Protein AF-S2S1C5-F1 (afdb_monomer_lite)

Structure (mmCIF, N/CA/C/O backbone):
data_AF-S2S1C5-F1
#
_entry.id   AF-S2S1C5-F1
#
loop_
_atom_site.group_PDB
_atom_site.id
_atom_site.type_symbol
_atom_site.label_atom_id
_atom_site.label_alt_id
_atom_site.label_comp_id
_atom_site.label_asym_id
_atom_site.label_entity_id
_atom_site.label_seq_id
_atom_site.pdbx_PDB_ins_code
_atom_site.Cartn_x
_atom_site.Cartn_y
_atom_site.Cartn_z
_atom_site.occupancy
_atom_site.B_iso_or_equiv
_atom_site.auth_seq_id
_atom_site.auth_comp_id
_atom_site.auth_asym_id
_atom_site.auth_atom_id
_atom_site.pdbx_PDB_model_num
ATOM 1 N N . MET A 1 1 ? 11.658 -5.229 -7.260 1.00 61.75 1 MET A N 1
ATOM 2 C CA . MET A 1 1 ? 12.142 -6.193 -6.240 1.00 61.75 1 MET A CA 1
ATOM 3 C C . MET A 1 1 ? 11.160 -6.223 -5.077 1.00 61.75 1 MET A C 1
ATOM 5 O O . MET A 1 1 ? 10.780 -5.138 -4.648 1.00 61.75 1 MET A O 1
ATOM 9 N N . PRO A 1 2 ? 10.712 -7.400 -4.605 1.00 74.88 2 PRO A N 1
ATOM 10 C CA . PRO A 1 2 ? 9.855 -7.496 -3.426 1.00 74.88 2 PRO A CA 1
ATOM 11 C C . PRO A 1 2 ? 10.667 -7.215 -2.151 1.00 74.88 2 PRO A C 1
ATOM 13 O O . PRO A 1 2 ? 11.718 -7.815 -1.938 1.00 74.88 2 PRO A O 1
ATOM 16 N N . ALA A 1 3 ? 10.191 -6.284 -1.326 1.00 84.25 3 ALA A N 1
ATOM 17 C CA . ALA A 1 3 ? 10.807 -5.883 -0.061 1.00 84.25 3 ALA A CA 1
ATOM 18 C C . ALA A 1 3 ? 9.727 -5.630 1.007 1.00 84.25 3 ALA A C 1
ATOM 20 O O . ALA A 1 3 ? 8.534 -5.639 0.707 1.00 84.25 3 ALA A O 1
ATOM 21 N N . VAL A 1 4 ? 10.137 -5.331 2.245 1.00 88.38 4 VAL A N 1
ATOM 22 C CA . VAL A 1 4 ? 9.222 -5.035 3.371 1.00 88.38 4 VAL A CA 1
ATOM 23 C C . VAL A 1 4 ? 8.255 -3.872 3.106 1.00 88.38 4 VAL A C 1
ATOM 25 O O . VAL A 1 4 ? 7.204 -3.802 3.726 1.00 88.38 4 VAL A O 1
ATOM 28 N N . THR A 1 5 ? 8.580 -2.983 2.160 1.00 84.88 5 THR A N 1
ATOM 29 C CA . THR A 1 5 ? 7.733 -1.842 1.744 1.00 84.88 5 THR A CA 1
ATOM 30 C C . THR A 1 5 ? 7.030 -2.072 0.399 1.00 84.88 5 THR A C 1
ATOM 32 O O . THR A 1 5 ? 6.607 -1.122 -0.252 1.00 84.88 5 THR A O 1
ATOM 35 N N . GLY A 1 6 ? 6.920 -3.328 -0.044 1.00 85.69 6 GLY A N 1
ATOM 36 C CA . GLY A 1 6 ? 6.317 -3.694 -1.324 1.00 85.69 6 GLY A CA 1
ATOM 37 C C . GLY A 1 6 ? 7.303 -3.675 -2.494 1.00 85.69 6 GLY A C 1
ATOM 38 O O . GLY A 1 6 ? 8.524 -3.680 -2.318 1.00 85.69 6 GLY A O 1
ATOM 39 N N . THR A 1 7 ? 6.762 -3.709 -3.712 1.00 91.12 7 THR A N 1
ATOM 40 C CA . THR A 1 7 ? 7.554 -3.709 -4.947 1.00 91.12 7 THR A CA 1
ATOM 41 C C . THR A 1 7 ? 7.979 -2.292 -5.302 1.00 91.12 7 THR A C 1
ATOM 43 O O . THR A 1 7 ? 7.134 -1.424 -5.475 1.00 91.12 7 THR A O 1
ATOM 46 N N . THR A 1 8 ? 9.283 -2.069 -5.461 1.00 89.88 8 THR A N 1
ATOM 47 C CA . THR A 1 8 ? 9.817 -0.815 -6.017 1.00 89.88 8 THR A CA 1
ATOM 48 C C . THR A 1 8 ? 9.968 -0.909 -7.536 1.00 89.88 8 THR A C 1
ATOM 50 O O . THR A 1 8 ? 10.530 -1.900 -8.025 1.00 89.88 8 THR A O 1
ATOM 53 N N . THR A 1 9 ? 9.491 0.110 -8.253 1.00 92.31 9 THR A N 1
ATOM 54 C CA . THR A 1 9 ? 9.755 0.381 -9.680 1.00 92.31 9 THR A CA 1
ATOM 55 C C . THR A 1 9 ? 10.637 1.623 -9.819 1.00 9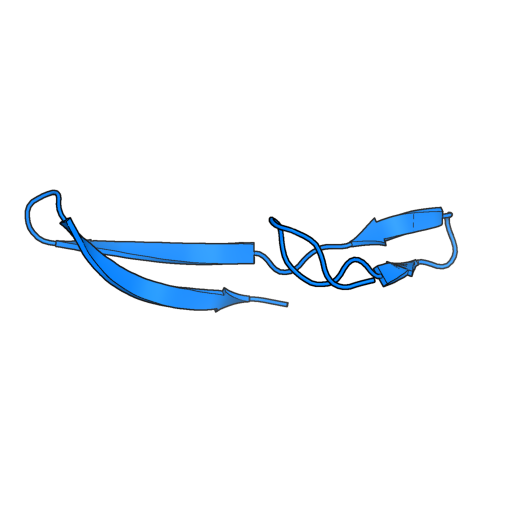2.31 9 THR A C 1
ATOM 57 O O . THR A 1 9 ? 10.736 2.404 -8.880 1.00 92.31 9 THR A O 1
ATOM 60 N N . ILE A 1 10 ? 11.338 1.773 -10.945 1.00 92.94 10 ILE A N 1
ATOM 61 C CA . ILE A 1 10 ? 12.216 2.920 -11.217 1.00 92.94 10 ILE A CA 1
ATOM 62 C C . ILE A 1 10 ? 11.716 3.603 -12.490 1.00 92.94 10 ILE A C 1
ATOM 64 O O . ILE A 1 10 ? 11.542 2.920 -13.503 1.00 92.94 10 ILE A O 1
ATOM 68 N N . ASP A 1 11 ? 11.472 4.911 -12.429 1.00 93.31 11 ASP A N 1
ATOM 69 C CA . ASP A 1 11 ? 11.045 5.704 -13.586 1.00 93.31 11 ASP A CA 1
ATOM 70 C C . ASP A 1 11 ? 12.221 6.048 -14.533 1.00 93.31 11 ASP A C 1
ATOM 72 O O . ASP A 1 11 ? 13.381 5.694 -14.295 1.00 93.31 11 ASP A O 1
ATOM 76 N N . SER A 1 12 ? 11.939 6.767 -15.625 1.00 96.69 12 SER A N 1
ATO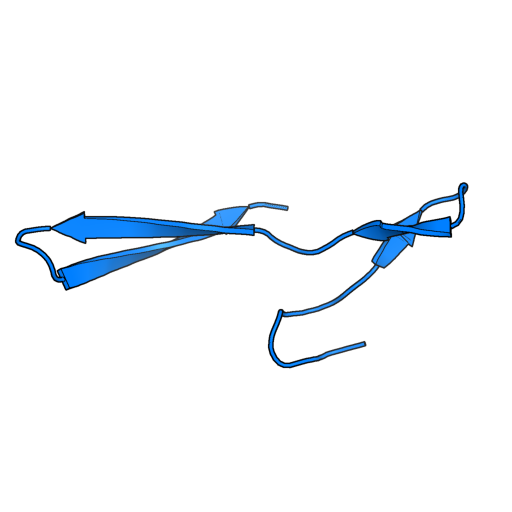M 77 C CA . SER A 1 12 ? 12.956 7.188 -16.604 1.00 96.69 12 SER A CA 1
ATOM 78 C C . SER A 1 12 ? 13.995 8.176 -16.061 1.00 96.69 12 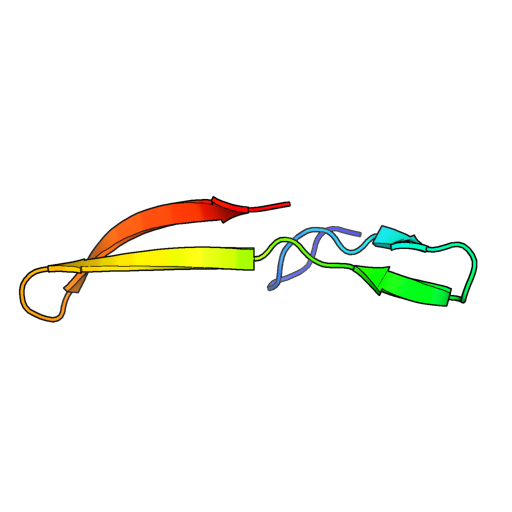SER A C 1
ATOM 80 O O . SER A 1 12 ? 15.024 8.380 -16.700 1.00 96.69 12 SER A O 1
ATOM 82 N N . HIS A 1 13 ? 13.730 8.804 -14.916 1.00 97.25 13 HIS A N 1
ATOM 83 C CA . HIS A 1 13 ? 14.620 9.752 -14.245 1.00 97.25 13 HIS A CA 1
ATOM 84 C C . HIS A 1 13 ? 15.368 9.109 -13.070 1.00 97.25 13 HIS A C 1
ATOM 86 O O . HIS A 1 13 ? 16.024 9.812 -12.304 1.00 97.25 13 HIS A O 1
ATOM 92 N N . HIS A 1 14 ? 15.289 7.784 -12.930 1.00 93.00 14 HIS A N 1
ATOM 93 C CA . HIS A 1 14 ? 15.852 7.027 -11.816 1.00 93.00 14 HIS A CA 1
ATOM 94 C C . HIS A 1 14 ? 15.213 7.323 -10.449 1.00 93.00 14 HIS A C 1
ATOM 96 O O . HIS A 1 14 ? 15.827 7.062 -9.411 1.00 93.00 14 HIS A O 1
ATOM 102 N N . ASN A 1 15 ? 13.967 7.797 -10.426 1.00 94.56 15 ASN A N 1
ATOM 103 C CA . ASN A 1 15 ? 13.204 7.945 -9.194 1.00 94.56 15 ASN A CA 1
ATOM 104 C C . ASN A 1 15 ? 12.577 6.602 -8.790 1.00 94.56 15 ASN A C 1
ATOM 106 O O . ASN A 1 15 ? 11.922 5.952 -9.611 1.00 94.56 15 ASN A O 1
ATOM 110 N N . PRO A 1 16 ? 12.744 6.168 -7.528 1.00 90.62 16 PRO A N 1
ATOM 111 C CA . PRO A 1 16 ? 12.066 4.990 -7.020 1.00 90.62 16 PRO A CA 1
ATOM 112 C C . PRO A 1 16 ? 10.594 5.277 -6.710 1.00 90.62 16 PRO A C 1
ATOM 114 O O . PRO A 1 16 ? 10.268 6.137 -5.895 1.00 90.62 16 PRO A O 1
ATOM 117 N N . GLU A 1 17 ? 9.714 4.476 -7.293 1.00 91.50 17 GLU A N 1
ATOM 118 C CA . GLU A 1 17 ? 8.276 4.475 -7.047 1.00 91.50 17 GLU A CA 1
ATOM 119 C C . GLU A 1 17 ? 7.887 3.263 -6.198 1.00 91.50 17 GLU A C 1
ATOM 121 O O . GLU A 1 17 ? 8.403 2.152 -6.378 1.00 91.50 17 GLU A O 1
ATOM 126 N N . LYS A 1 18 ? 6.968 3.469 -5.252 1.00 89.75 18 LYS A N 1
ATOM 127 C CA . LYS A 1 18 ? 6.459 2.422 -4.362 1.00 89.75 18 LYS A CA 1
ATOM 128 C C . LYS A 1 18 ? 4.947 2.553 -4.197 1.00 89.75 18 LYS A C 1
ATOM 130 O O . LYS A 1 18 ? 4.451 3.677 -4.149 1.00 89.75 18 LYS A O 1
ATOM 135 N N . PRO A 1 19 ? 4.224 1.432 -4.047 1.00 87.88 19 PRO A N 1
ATOM 136 C CA . PRO A 1 19 ? 2.806 1.473 -3.727 1.00 87.88 19 PRO A CA 1
ATOM 137 C C . PRO A 1 19 ? 2.582 2.113 -2.353 1.00 87.88 19 PRO A C 1
ATOM 139 O O . PRO A 1 19 ? 3.332 1.855 -1.407 1.00 87.88 19 PRO A O 1
ATOM 142 N N . LEU A 1 20 ? 1.524 2.909 -2.233 1.00 90.06 20 LEU A N 1
ATOM 143 C CA . LEU A 1 20 ? 1.090 3.495 -0.969 1.00 90.06 20 LEU A CA 1
ATOM 144 C C . LEU A 1 20 ? -0.022 2.644 -0.357 1.00 90.06 20 LEU A C 1
ATOM 146 O O . LEU A 1 20 ? -0.972 2.256 -1.037 1.00 90.06 20 LEU A O 1
ATOM 150 N N . ALA A 1 21 ? 0.084 2.364 0.940 1.00 89.50 21 ALA A N 1
ATOM 151 C CA . ALA A 1 21 ? -0.988 1.749 1.710 1.00 89.50 21 ALA A CA 1
ATOM 152 C C . ALA A 1 21 ? -1.787 2.842 2.429 1.00 89.50 21 ALA A C 1
ATOM 154 O O . ALA A 1 21 ? -1.221 3.659 3.153 1.00 89.50 21 ALA A O 1
ATOM 155 N N . VAL A 1 22 ? -3.102 2.853 2.227 1.00 91.75 22 VAL A N 1
ATOM 156 C CA . VAL A 1 22 ? -4.040 3.717 2.944 1.00 91.75 22 VAL A CA 1
ATOM 157 C C . VAL A 1 22 ? -4.795 2.864 3.948 1.00 91.75 22 VAL A C 1
ATOM 159 O O . VAL A 1 22 ? -5.501 1.926 3.576 1.00 91.75 22 VAL A O 1
ATOM 162 N N . GLU A 1 23 ? -4.657 3.204 5.223 1.00 93.50 23 GLU A N 1
ATOM 163 C CA . GLU A 1 23 ? -5.271 2.471 6.324 1.00 93.50 23 GLU A CA 1
ATOM 164 C C . GLU A 1 23 ? -6.473 3.242 6.867 1.00 93.50 23 GLU A C 1
ATOM 166 O O . GLU A 1 23 ? -6.370 4.385 7.311 1.00 93.50 23 GLU A O 1
ATOM 171 N N . GLN A 1 2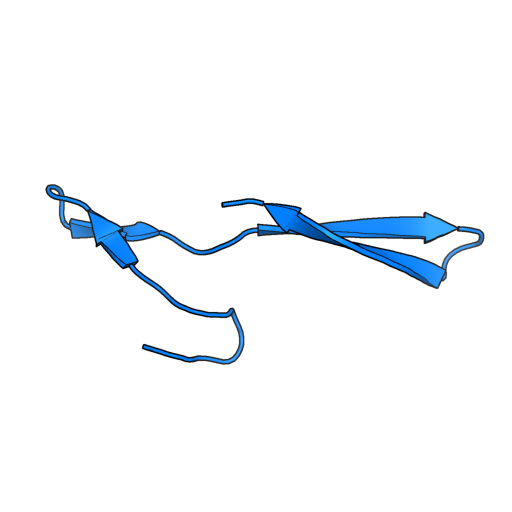4 ? -7.640 2.605 6.844 1.00 94.44 24 GLN A N 1
ATOM 172 C CA . GLN A 1 24 ? -8.837 3.138 7.472 1.00 94.44 24 GLN A CA 1
ATOM 173 C C . GLN A 1 24 ? -8.837 2.745 8.947 1.00 94.44 24 GLN A C 1
ATOM 175 O O . GLN A 1 24 ? -8.997 1.570 9.283 1.00 94.44 24 GLN A O 1
ATOM 180 N N . LEU A 1 25 ? -8.714 3.736 9.826 1.00 96.31 25 LEU A N 1
ATOM 181 C CA . LEU A 1 25 ? -8.832 3.544 11.266 1.00 96.31 25 LEU A CA 1
ATOM 182 C C . LEU A 1 25 ? -10.300 3.607 11.700 1.00 96.31 25 LEU A C 1
ATOM 184 O O . LEU A 1 25 ? -11.064 4.472 11.277 1.00 96.31 25 LEU A O 1
ATOM 188 N N . THR A 1 26 ? -10.715 2.694 12.569 1.00 94.81 26 THR A N 1
ATOM 189 C CA . THR A 1 26 ? -12.011 2.737 13.254 1.00 94.81 26 THR A CA 1
ATOM 190 C C . THR A 1 26 ? -11.777 2.382 14.714 1.00 94.81 26 THR A C 1
ATOM 192 O O . THR A 1 26 ? -11.200 1.343 15.021 1.00 94.81 26 THR A O 1
ATOM 195 N N . GLN A 1 27 ? -12.164 3.283 15.622 1.00 95.25 27 GLN A N 1
ATOM 196 C CA . GLN A 1 27 ? -11.945 3.134 17.069 1.00 95.25 27 GLN A CA 1
ATOM 197 C C . GLN A 1 27 ? -10.476 2.840 17.445 1.00 95.25 27 GLN A C 1
ATOM 199 O O . 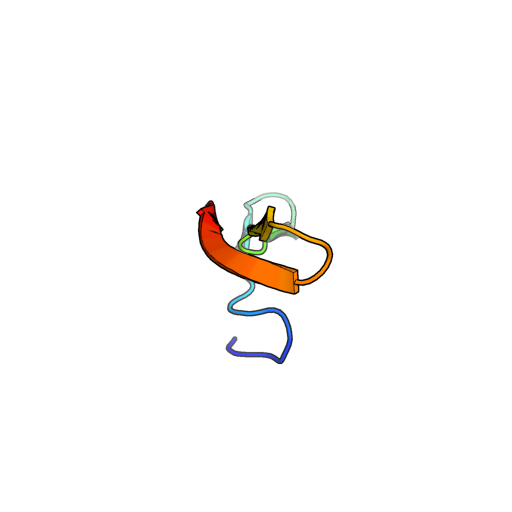GLN A 1 27 ? -10.189 1.994 18.289 1.00 95.25 27 GLN A O 1
ATOM 204 N N . GLY A 1 28 ? -9.532 3.522 16.788 1.00 93.44 28 GLY A N 1
ATOM 205 C CA . GLY A 1 28 ? -8.098 3.394 17.077 1.00 93.44 28 GLY A CA 1
ATOM 206 C C . GLY A 1 28 ? -7.445 2.101 16.578 1.00 93.44 28 GLY A C 1
ATOM 207 O O . GLY A 1 28 ? -6.275 1.871 16.868 1.00 93.44 28 GLY A O 1
ATOM 208 N N . LYS A 1 29 ? -8.167 1.264 15.823 1.00 95.19 29 LYS A N 1
ATOM 209 C CA . LYS A 1 29 ? -7.631 0.061 15.171 1.00 95.19 29 LYS A CA 1
ATOM 210 C C . LYS A 1 29 ? -7.763 0.168 13.658 1.00 95.19 29 LYS A C 1
ATOM 212 O O . LYS A 1 29 ? -8.691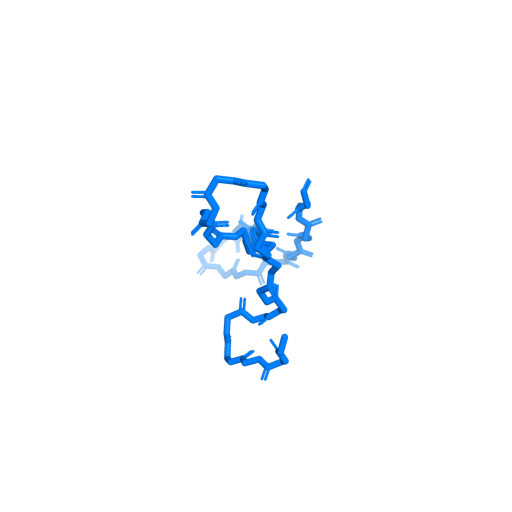 0.801 13.157 1.00 95.19 29 LYS A O 1
ATOM 217 N N . ILE A 1 30 ? -6.856 -0.479 12.934 1.00 93.81 30 ILE A N 1
ATOM 218 C CA . ILE A 1 30 ? -6.942 -0.605 11.478 1.00 93.81 30 ILE A CA 1
ATOM 219 C C . ILE A 1 30 ? -8.126 -1.515 11.148 1.00 93.81 30 ILE A C 1
ATOM 221 O O . ILE A 1 30 ? -8.156 -2.678 11.545 1.00 93.81 30 ILE A O 1
ATOM 225 N N . ALA A 1 31 ? -9.112 -0.969 10.444 1.00 92.62 31 ALA A N 1
ATOM 226 C CA . ALA A 1 31 ? -10.306 -1.686 10.014 1.00 92.62 31 ALA A CA 1
ATOM 227 C C . ALA A 1 31 ? -10.179 -2.198 8.574 1.00 92.62 31 ALA A C 1
ATOM 229 O O . ALA A 1 31 ? -10.686 -3.275 8.263 1.00 92.62 31 ALA A O 1
ATOM 230 N N . LYS A 1 32 ? -9.524 -1.432 7.689 1.00 92.19 32 LYS A N 1
ATOM 231 C CA . LYS A 1 32 ? -9.311 -1.781 6.274 1.00 92.19 32 LYS A CA 1
ATOM 232 C C . LYS A 1 32 ? -8.003 -1.189 5.760 1.00 92.19 32 LYS A C 1
ATOM 234 O O . LYS A 1 32 ? -7.588 -0.133 6.228 1.00 92.19 32 LYS A O 1
ATOM 239 N N . VAL A 1 33 ? -7.402 -1.845 4.771 1.00 91.56 33 VAL A N 1
ATOM 240 C CA . VAL A 1 33 ? -6.192 -1.381 4.080 1.00 91.56 33 VAL A CA 1
ATOM 241 C C . VAL A 1 33 ? -6.452 -1.400 2.579 1.00 91.56 33 VAL A C 1
ATOM 243 O O . VAL A 1 33 ? -6.957 -2.392 2.054 1.00 91.56 33 VAL A O 1
ATOM 246 N N . TYR A 1 34 ? -6.106 -0.312 1.898 1.00 91.88 34 TYR A N 1
ATOM 247 C CA . TYR A 1 34 ? -6.209 -0.170 0.448 1.00 91.88 34 TYR A CA 1
ATOM 248 C C . TYR A 1 34 ? -4.832 0.139 -0.128 1.00 91.88 34 TYR A C 1
ATOM 250 O O . TYR A 1 34 ? -4.092 0.942 0.434 1.00 91.88 34 TYR A O 1
ATOM 258 N N . THR A 1 35 ? -4.487 -0.480 -1.252 1.00 86.38 35 THR A N 1
ATOM 259 C CA . THR A 1 35 ? -3.243 -0.177 -1.966 1.00 86.38 35 THR A CA 1
ATOM 260 C C . THR A 1 35 ? -3.533 0.780 -3.110 1.00 86.38 35 THR A C 1
ATOM 262 O O . THR A 1 35 ? -4.388 0.501 -3.949 1.00 86.38 35 THR A O 1
ATOM 265 N N . VAL A 1 36 ? -2.804 1.890 -3.148 1.00 82.88 36 VAL A N 1
ATOM 266 C CA . VAL A 1 36 ? -2.829 2.876 -4.228 1.00 82.88 36 VAL A CA 1
ATOM 267 C C . VAL A 1 36 ? -1.502 2.782 -4.978 1.00 82.88 36 VAL A C 1
ATOM 269 O O . VAL A 1 36 ? -0.443 2.661 -4.356 1.00 82.88 36 VAL A O 1
ATOM 272 N N . LYS A 1 37 ? -1.580 2.773 -6.309 1.00 70.88 37 LYS A N 1
ATOM 273 C CA . LYS A 1 37 ? -0.434 2.715 -7.215 1.00 70.88 37 LYS A CA 1
ATOM 274 C C . LYS A 1 37 ? -0.288 4.040 -7.941 1.00 70.88 37 LYS A C 1
ATOM 276 O O . LYS A 1 37 ? -1.343 4.584 -8.334 1.00 70.88 37 LYS A O 1
#

Radius of gyration: 13.2 Å; chains: 1; bounding box: 28×17×34 Å

Secondary structure (DSSP, 8-state):
-EETTEE-EE-TTS-EE-PEEEEEEETTEEEEEEEE-

Organism: NCBI:txid1256206

pLDDT: mean 89.65, std 7.15, range [61.75, 97.25]

Sequence (37 aa):
MPAVTGTTTIDSHHNPEKPLAVEQLTQGKIAKVYTVK

Foldseek 3Di:
DQDPQGDWDADPVRDIDGWDWDFDDDPNDGPDIDTDD